Protein AF-A0A8K0XSY0-F1 (afdb_monomer_lite)

Sequence (180 aa):
MSSTQAPTDHERLSNGENTQAEARRGFFTYQSPLTRFPLLHSHSQRPFSGYAWQRSDTATTSDSTFGFYISNTFIDLRPLKVAATVKWFSDPSIRICQYEVPGGGECRDSNCSDLHLSQMSNTEPDDEETAQYLSSAVPQCAEMDAGKIRKALEETRQRRTANGNLEHRIAEALASLGVR

Secondary structure (DSSP, 8-state):
--------------------------------GGGG-HHHHHHH------S---------S----SEEEETTEEEE-HHHHHHHHHHHHH-TT--B-GGGTTS------TT--SB-GGGTTS-PPPHHHHHHHHHHH-GGGTTS-HHHHHHHHHHHHHHS-S-S-HHHHHHHHHHHTT--

Foldseek 3Di:
DDDDDDDDDDDDDDDDDDDDPDPCPDDDDDDDPCVVPVVVVVVVPPPPPPPPPPPPPPDDDPPPQCWDDFPNDIDHCVVVLVVQLVVQVVDPVAAAPPQCPPNPGDDPDPPDRHDYPVCSVVDDGQLLSVLVSCCVRPPVNVPPDSVLLSVLLVVLCVVDPPPDDPNVSSNRSCVVVVTD

Radius of gyration: 31.11 Å; chains: 1; bounding box: 111×50×64 Å

Organism: NCBI:txid1940300

Structure (mmCIF, N/CA/C/O backbone):
data_AF-A0A8K0XSY0-F1
#
_entry.id   AF-A0A8K0XSY0-F1
#
loop_
_atom_site.group_PDB
_atom_site.id
_atom_site.type_symbol
_atom_site.label_atom_id
_atom_site.label_alt_id
_atom_site.label_comp_id
_atom_site.label_asym_id
_atom_site.label_entity_id
_atom_site.label_seq_id
_atom_site.pdbx_PDB_ins_code
_atom_site.Cartn_x
_atom_site.Cartn_y
_atom_site.Cartn_z
_atom_site.occupancy
_atom_site.B_iso_or_equiv
_atom_site.auth_seq_id
_atom_site.auth_comp_id
_atom_site.auth_asym_id
_atom_site.auth_atom_id
_atom_site.pdbx_PDB_model_num
ATOM 1 N N . MET A 1 1 ? 90.729 10.964 -21.551 1.00 36.84 1 MET A N 1
ATOM 2 C CA . MET A 1 1 ? 90.905 11.694 -20.275 1.00 36.84 1 MET A CA 1
ATOM 3 C C . MET A 1 1 ? 89.837 12.774 -20.237 1.00 36.84 1 MET A C 1
ATOM 5 O O . MET A 1 1 ? 89.710 13.419 -21.265 1.00 36.84 1 MET A O 1
ATOM 9 N N . SER A 1 2 ? 89.122 12.931 -19.112 1.00 38.84 2 SER A N 1
ATOM 10 C CA . SER A 1 2 ? 88.120 13.991 -18.820 1.00 38.84 2 SER A CA 1
ATOM 11 C C . SER A 1 2 ? 86.884 14.019 -19.753 1.00 38.84 2 SER A C 1
ATOM 13 O O . SER A 1 2 ? 87.039 14.064 -20.964 1.00 38.84 2 SER A O 1
ATOM 15 N N . SER A 1 3 ? 85.619 13.886 -19.331 1.00 40.56 3 SER A N 1
ATOM 16 C CA . SER A 1 3 ? 84.868 14.345 -18.135 1.00 40.56 3 SER A CA 1
ATOM 17 C C . SER A 1 3 ? 84.638 15.858 -18.043 1.00 40.56 3 SER A C 1
ATOM 19 O O . SER A 1 3 ? 85.532 16.623 -18.393 1.00 40.56 3 SER A O 1
ATOM 21 N N . THR A 1 4 ? 83.487 16.221 -17.437 1.00 38.84 4 THR A N 1
ATOM 22 C CA . THR A 1 4 ? 83.069 17.570 -16.967 1.00 38.84 4 THR A CA 1
ATOM 23 C C . THR A 1 4 ? 82.511 18.493 -18.075 1.00 38.84 4 THR A C 1
ATOM 25 O O . THR A 1 4 ? 83.211 18.749 -19.044 1.00 38.84 4 THR A O 1
ATOM 28 N N . GLN A 1 5 ? 81.278 19.041 -18.019 1.00 37.19 5 GLN A N 1
ATOM 29 C CA . GLN A 1 5 ? 80.145 18.888 -17.071 1.00 37.19 5 GLN A CA 1
ATOM 30 C C . GLN A 1 5 ? 78.796 19.352 -17.700 1.00 37.19 5 GLN A C 1
ATOM 32 O O . GLN A 1 5 ? 78.801 20.040 -18.716 1.00 37.19 5 GLN A O 1
ATOM 37 N N . ALA A 1 6 ? 77.663 19.057 -17.043 1.00 42.03 6 ALA A N 1
ATOM 38 C CA . ALA A 1 6 ? 76.482 19.944 -16.967 1.00 42.03 6 ALA A CA 1
ATOM 39 C C . ALA A 1 6 ? 76.414 20.516 -15.531 1.00 42.03 6 ALA A C 1
ATOM 41 O O . ALA A 1 6 ? 77.000 19.890 -14.638 1.00 42.03 6 ALA A O 1
ATOM 42 N N . PRO A 1 7 ? 75.754 21.666 -15.276 1.00 49.00 7 PRO A N 1
ATOM 43 C CA . PRO A 1 7 ? 74.456 21.569 -14.586 1.00 49.00 7 PRO A CA 1
ATOM 44 C C . PRO A 1 7 ? 73.425 22.695 -14.882 1.00 49.00 7 PRO A C 1
ATOM 46 O O . PRO A 1 7 ? 73.628 23.566 -15.723 1.00 49.00 7 PRO 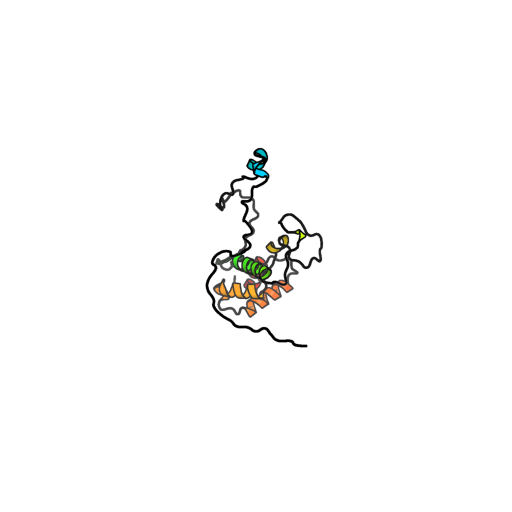A O 1
ATOM 49 N N . THR A 1 8 ? 72.311 22.564 -14.156 1.00 43.25 8 THR A N 1
ATOM 50 C CA . THR A 1 8 ? 71.100 23.377 -13.887 1.00 43.25 8 THR A CA 1
ATOM 51 C C . THR A 1 8 ? 71.321 24.900 -13.674 1.00 43.25 8 THR A C 1
ATOM 53 O O . THR A 1 8 ? 72.459 25.349 -13.617 1.00 43.25 8 THR A O 1
ATOM 56 N N . ASP A 1 9 ? 70.322 25.802 -13.665 1.00 39.28 9 ASP A N 1
ATOM 57 C CA . ASP A 1 9 ? 69.123 25.909 -12.794 1.00 39.28 9 ASP A CA 1
ATOM 58 C C . ASP A 1 9 ? 68.128 26.976 -13.350 1.00 39.28 9 ASP A C 1
ATOM 60 O O . ASP A 1 9 ? 68.562 27.989 -13.889 1.00 39.28 9 ASP A O 1
ATOM 64 N N . HIS A 1 10 ? 66.820 26.698 -13.491 1.00 35.16 10 HIS A N 1
ATOM 65 C CA . HIS A 1 10 ? 65.679 26.947 -12.569 1.00 35.16 10 HIS A CA 1
ATOM 66 C C . HIS A 1 10 ? 64.914 28.298 -12.727 1.00 35.16 10 HIS A C 1
ATOM 68 O O . HIS A 1 10 ? 65.491 29.374 -12.770 1.00 35.16 10 HIS A O 1
ATOM 74 N N . GLU A 1 11 ? 63.573 28.184 -12.754 1.00 36.94 11 GLU A N 1
ATOM 75 C CA . GLU A 1 11 ? 62.511 29.199 -12.532 1.00 36.94 11 GLU A CA 1
ATOM 76 C C . GLU A 1 11 ? 62.393 30.482 -13.400 1.00 36.94 11 GLU A C 1
ATOM 78 O O . GLU A 1 11 ? 63.076 31.476 -13.176 1.00 36.94 11 GLU A O 1
ATOM 83 N N . ARG A 1 12 ? 61.293 30.592 -14.174 1.00 37.34 12 ARG A N 1
ATOM 84 C CA . ARG A 1 12 ? 60.064 31.267 -13.676 1.00 37.34 12 ARG A CA 1
ATOM 85 C C . ARG A 1 12 ? 58.824 31.073 -14.564 1.00 37.34 12 ARG A C 1
ATOM 87 O O . ARG A 1 12 ? 58.904 30.992 -15.784 1.00 37.34 12 ARG A O 1
ATOM 94 N N . LEU A 1 13 ? 57.664 31.041 -13.909 1.00 38.84 13 LEU A N 1
ATOM 95 C CA . LEU A 1 13 ? 56.323 30.923 -14.493 1.00 38.84 13 LEU A CA 1
ATOM 96 C C . LEU A 1 13 ? 55.818 32.256 -15.079 1.00 38.84 13 LEU A C 1
ATOM 98 O O . LEU A 1 13 ? 55.910 33.279 -14.398 1.00 38.84 13 LEU A O 1
ATOM 102 N N . SER A 1 14 ? 55.134 32.221 -16.230 1.00 38.16 14 SER A N 1
ATOM 103 C CA . SER A 1 14 ? 53.720 32.658 -16.314 1.00 38.16 14 SER A CA 1
ATOM 104 C C . SER A 1 14 ? 53.074 32.456 -17.691 1.00 38.16 14 SER A C 1
ATOM 106 O O . SER A 1 14 ? 53.516 33.008 -18.691 1.00 38.16 14 SER A O 1
ATOM 108 N N . ASN A 1 15 ? 51.939 31.755 -17.661 1.00 37.97 15 ASN A N 1
ATOM 109 C CA . ASN A 1 15 ? 50.716 32.028 -18.423 1.00 37.97 15 ASN A CA 1
ATOM 110 C C . ASN A 1 15 ? 50.799 32.053 -19.959 1.00 37.97 15 ASN A C 1
ATOM 112 O O . ASN A 1 15 ? 50.551 33.070 -20.601 1.00 37.97 15 ASN A O 1
ATOM 116 N N . GLY A 1 16 ? 50.983 30.866 -20.542 1.00 40.16 16 GLY A N 1
ATOM 117 C CA . GLY A 1 16 ? 50.354 30.553 -21.825 1.00 40.16 16 GLY A CA 1
ATOM 118 C C . GLY A 1 16 ? 48.871 30.233 -21.617 1.00 40.16 16 GLY A C 1
ATOM 119 O O . GLY A 1 16 ? 48.528 29.112 -21.247 1.00 40.16 16 GLY A O 1
ATOM 120 N N . GLU A 1 17 ? 47.996 31.215 -21.830 1.00 47.91 17 GLU A N 1
ATOM 121 C CA . GLU A 1 17 ? 46.558 30.972 -22.003 1.00 47.91 17 GLU A CA 1
ATOM 122 C C . GLU A 1 17 ? 46.293 30.228 -23.327 1.00 47.91 17 GLU A C 1
ATOM 124 O O . GLU A 1 17 ? 47.069 30.346 -24.272 1.00 47.91 17 GLU A O 1
ATOM 129 N N . ASN A 1 18 ? 45.169 29.505 -23.412 1.00 47.03 18 ASN A N 1
ATOM 130 C CA . ASN A 1 18 ? 44.763 28.653 -24.543 1.00 47.03 18 ASN A CA 1
ATOM 131 C C . ASN A 1 18 ? 45.763 27.521 -24.890 1.00 47.03 18 ASN A C 1
ATOM 133 O O . ASN A 1 18 ? 46.738 27.689 -25.608 1.00 47.03 18 ASN A O 1
ATOM 137 N N . THR A 1 19 ? 45.479 26.267 -24.555 1.00 43.59 19 THR A N 1
ATOM 138 C CA . THR A 1 19 ? 44.243 25.607 -24.992 1.00 43.59 19 THR A CA 1
ATOM 139 C C . THR A 1 19 ? 43.833 24.530 -23.998 1.00 43.59 19 THR A C 1
ATOM 141 O O . THR A 1 19 ? 44.469 23.486 -23.873 1.00 43.59 19 THR A O 1
ATOM 144 N N . GLN A 1 20 ? 42.717 24.775 -23.315 1.00 45.59 20 GLN A N 1
ATOM 145 C CA . GLN A 1 20 ? 42.036 23.772 -22.512 1.00 45.59 20 GLN A CA 1
ATOM 146 C C . GLN A 1 20 ? 41.529 22.689 -23.479 1.00 45.59 20 GLN A C 1
ATOM 148 O O . GLN A 1 20 ? 40.531 22.882 -24.174 1.00 45.59 20 GLN A O 1
ATOM 153 N N . ALA A 1 21 ? 42.245 21.562 -23.563 1.00 45.59 21 ALA A N 1
ATOM 154 C CA . ALA A 1 21 ? 41.867 20.376 -24.340 1.00 45.59 21 ALA A CA 1
ATOM 155 C C . ALA A 1 21 ? 40.702 19.628 -23.662 1.00 45.59 21 ALA A C 1
ATOM 157 O O . ALA A 1 21 ? 40.740 18.425 -23.410 1.00 45.59 21 ALA A O 1
ATOM 158 N N . GLU A 1 22 ? 39.669 20.385 -23.304 1.00 49.91 22 GLU A N 1
ATOM 159 C CA . GLU A 1 22 ? 38.493 19.912 -22.611 1.00 49.91 22 GLU A CA 1
ATOM 160 C C . GLU A 1 22 ? 37.606 19.186 -23.611 1.00 49.91 22 GLU A C 1
ATOM 162 O O . GLU A 1 22 ? 37.219 19.734 -24.648 1.00 49.91 22 GLU A O 1
ATOM 167 N N . ALA A 1 23 ? 37.312 17.925 -23.307 1.00 53.44 23 ALA A N 1
ATOM 168 C CA . ALA A 1 23 ? 36.542 17.040 -24.161 1.00 53.44 23 ALA A CA 1
ATOM 169 C C . ALA A 1 23 ? 35.081 17.509 -24.270 1.00 53.44 23 ALA A C 1
ATOM 171 O O . ALA A 1 23 ? 34.177 16.935 -23.658 1.00 53.44 23 ALA A O 1
ATOM 172 N N . ARG A 1 24 ? 34.840 18.525 -25.108 1.00 54.50 24 ARG A N 1
ATOM 173 C CA . ARG A 1 24 ? 33.520 18.914 -25.605 1.00 54.50 24 ARG A CA 1
ATOM 174 C C . ARG A 1 24 ? 32.952 17.767 -26.437 1.00 54.50 24 ARG A C 1
ATOM 176 O O . ARG A 1 24 ? 32.987 17.786 -27.666 1.00 54.50 24 ARG A O 1
ATOM 183 N N . ARG A 1 25 ? 32.397 16.765 -25.748 1.00 60.00 25 ARG A N 1
ATOM 184 C CA . ARG A 1 25 ? 31.432 15.822 -26.315 1.00 60.00 25 ARG A CA 1
ATOM 185 C C . ARG A 1 25 ? 30.263 16.663 -26.814 1.00 60.00 25 ARG A C 1
ATOM 187 O O . ARG A 1 25 ? 29.432 17.100 -26.025 1.00 60.00 25 ARG A O 1
ATOM 194 N N . GLY A 1 26 ? 30.276 16.977 -28.107 1.00 67.31 26 GLY A N 1
ATOM 195 C CA . GLY A 1 26 ? 29.272 17.836 -28.717 1.00 67.31 26 GLY A CA 1
ATOM 196 C C . GLY A 1 26 ? 27.887 17.233 -28.524 1.00 67.31 26 GLY A C 1
ATOM 197 O O . GLY A 1 26 ? 27.634 16.108 -28.952 1.00 67.31 26 GLY A O 1
ATOM 198 N N . PHE A 1 27 ? 26.991 17.981 -27.885 1.00 66.81 27 PHE A N 1
ATOM 199 C CA . PHE A 1 27 ? 25.577 17.639 -27.874 1.00 66.81 27 PHE A CA 1
ATOM 200 C C . PHE A 1 27 ? 25.026 17.896 -29.276 1.00 66.81 27 PHE A C 1
ATOM 202 O O . PHE A 1 27 ? 24.841 19.041 -29.684 1.00 66.81 27 PHE A O 1
ATOM 209 N N . PHE A 1 28 ? 24.797 16.825 -30.030 1.00 80.19 28 PHE A N 1
ATOM 210 C CA . PHE A 1 28 ? 24.093 16.904 -31.303 1.00 80.19 28 PHE A CA 1
ATOM 211 C C . PHE A 1 28 ? 22.590 16.989 -31.043 1.00 80.19 28 PHE A C 1
ATOM 213 O O . PHE A 1 28 ? 22.041 16.193 -30.280 1.00 80.19 28 PHE A O 1
ATOM 220 N N . THR A 1 29 ? 21.910 17.925 -31.704 1.00 82.06 29 THR A N 1
ATOM 221 C CA . THR A 1 29 ? 20.447 17.994 -31.682 1.00 82.06 29 THR A CA 1
ATOM 222 C C . THR A 1 29 ? 19.876 16.707 -32.272 1.00 82.06 29 THR A C 1
ATOM 224 O O . THR A 1 29 ? 20.108 16.404 -33.443 1.00 82.06 29 THR A O 1
ATOM 227 N N . TYR A 1 30 ? 19.130 15.943 -31.472 1.00 80.00 30 TYR A N 1
ATOM 228 C CA . TYR A 1 30 ? 18.522 14.692 -31.918 1.00 80.00 30 TYR A CA 1
ATOM 229 C C . TYR A 1 30 ? 17.521 14.949 -33.055 1.00 80.00 30 TYR A C 1
ATOM 231 O O . TYR A 1 30 ? 16.457 15.534 -32.845 1.00 80.00 30 TYR A O 1
ATOM 239 N N . GLN A 1 31 ? 17.844 14.486 -34.264 1.00 82.12 31 GLN A N 1
ATOM 240 C CA . GLN A 1 31 ? 16.882 14.415 -35.361 1.00 82.12 31 GLN A CA 1
ATOM 241 C C . GLN A 1 31 ? 16.118 13.095 -35.272 1.00 82.12 31 GLN A C 1
ATOM 243 O O . GLN A 1 31 ? 16.674 12.025 -35.515 1.00 82.12 31 GLN A O 1
ATOM 248 N N . SER A 1 32 ? 14.825 13.172 -34.951 1.00 79.81 32 SER A N 1
ATOM 249 C CA . SER A 1 32 ? 13.953 11.996 -34.958 1.00 79.81 32 SER A CA 1
ATOM 250 C C . SER A 1 32 ? 13.860 11.401 -36.371 1.00 79.81 32 SER A C 1
ATOM 252 O O . SER A 1 32 ? 13.538 12.142 -37.306 1.00 79.81 32 SER A O 1
ATOM 254 N N . PRO A 1 33 ? 14.041 10.078 -36.558 1.00 78.69 33 PRO A N 1
ATOM 255 C CA . PRO A 1 33 ? 13.822 9.416 -37.847 1.00 78.69 33 PRO A CA 1
ATOM 256 C C . PRO A 1 33 ? 12.422 9.665 -38.428 1.00 78.69 33 PRO A C 1
ATOM 258 O O . PRO A 1 33 ? 12.256 9.694 -39.646 1.00 78.69 33 PRO A O 1
ATOM 261 N N . LEU A 1 34 ? 11.428 9.921 -37.567 1.00 75.06 34 LEU A N 1
ATOM 262 C CA . LEU A 1 34 ? 10.044 10.219 -37.949 1.00 75.06 34 LEU A CA 1
ATOM 263 C C . LEU A 1 34 ? 9.901 11.524 -38.752 1.00 75.06 34 LEU A C 1
ATOM 265 O O . LEU A 1 34 ? 8.930 11.671 -39.488 1.00 75.06 34 LEU A O 1
ATOM 269 N N . THR A 1 35 ? 10.884 12.433 -38.690 1.00 75.56 35 THR A N 1
ATOM 270 C CA . THR A 1 35 ? 10.915 13.657 -39.519 1.00 75.56 35 THR A CA 1
ATOM 271 C C . THR A 1 35 ? 10.909 13.369 -41.023 1.00 75.56 35 THR A C 1
ATOM 273 O O . THR A 1 35 ? 10.439 14.197 -41.799 1.00 75.56 35 THR A O 1
ATOM 276 N N . ARG A 1 36 ? 11.383 12.189 -41.450 1.00 80.00 36 ARG A N 1
ATOM 277 C CA . ARG A 1 36 ? 11.382 11.756 -42.860 1.00 80.00 36 ARG A CA 1
ATOM 278 C C . ARG A 1 36 ? 10.096 11.040 -43.285 1.00 80.00 36 ARG A C 1
ATOM 280 O O . ARG A 1 36 ? 9.941 10.732 -44.463 1.00 80.00 36 ARG A O 1
ATOM 287 N N . PHE A 1 37 ? 9.174 10.784 -42.356 1.00 81.06 37 PHE A N 1
ATOM 288 C CA . PHE A 1 37 ? 7.963 9.998 -42.589 1.00 81.06 37 PHE A CA 1
ATOM 289 C C . PHE A 1 37 ? 6.719 10.771 -42.121 1.00 81.06 37 PHE A C 1
ATOM 291 O O . PHE A 1 37 ? 6.147 10.440 -41.080 1.00 81.06 37 PHE A O 1
ATOM 298 N N . PRO A 1 38 ? 6.254 11.790 -42.873 1.00 68.44 38 PRO A N 1
ATOM 299 C CA . PRO A 1 38 ? 5.159 12.667 -42.441 1.00 68.44 38 PRO A CA 1
ATOM 300 C C . PRO A 1 38 ? 3.855 11.915 -42.113 1.00 68.44 38 PRO A C 1
ATOM 302 O O . PRO A 1 38 ? 3.136 12.313 -41.200 1.00 68.44 38 PRO A O 1
ATOM 305 N N . LEU A 1 39 ? 3.592 10.785 -42.783 1.00 70.94 39 LEU A N 1
ATOM 306 C CA . LEU A 1 39 ? 2.435 9.914 -42.521 1.00 70.94 39 LEU A CA 1
ATOM 307 C C . LEU A 1 39 ? 2.525 9.123 -41.202 1.00 70.94 39 LEU A C 1
ATOM 309 O O . LEU A 1 39 ? 1.499 8.790 -40.623 1.00 70.94 39 LEU A O 1
ATOM 313 N N . LEU A 1 40 ? 3.735 8.830 -40.714 1.00 63.97 40 LEU A N 1
ATOM 314 C CA . LEU A 1 40 ? 3.948 8.273 -39.371 1.00 63.97 40 LEU A CA 1
ATOM 315 C C . LEU A 1 40 ? 4.017 9.385 -38.320 1.00 63.97 40 LEU A C 1
ATOM 317 O O . LEU A 1 40 ? 3.661 9.177 -37.159 1.00 63.97 40 LEU A O 1
ATOM 321 N N . HIS A 1 41 ? 4.446 10.582 -38.726 1.00 59.62 41 HIS A N 1
ATOM 322 C CA . HIS A 1 41 ? 4.588 11.707 -37.819 1.00 59.62 41 HIS A CA 1
ATOM 323 C C . HIS A 1 41 ? 3.241 12.139 -37.227 1.00 59.62 41 HIS A C 1
ATOM 325 O O . HIS A 1 41 ? 3.182 12.370 -36.023 1.00 59.62 41 HIS A O 1
ATOM 331 N N . SER A 1 42 ? 2.157 12.131 -38.010 1.00 61.25 42 SER A N 1
ATOM 332 C CA . SER A 1 42 ? 0.787 12.401 -37.533 1.00 61.25 42 SER A CA 1
ATOM 333 C C . SER A 1 42 ? 0.285 11.403 -36.479 1.00 61.25 42 SER A C 1
ATOM 335 O O . SER A 1 42 ? -0.450 11.792 -35.577 1.00 61.25 42 SER A O 1
ATOM 337 N N . HIS A 1 43 ? 0.711 10.137 -36.534 1.00 60.72 43 HIS A N 1
ATOM 338 C CA . HIS A 1 43 ? 0.399 9.146 -35.497 1.00 60.72 43 HIS A CA 1
ATOM 339 C C . HIS A 1 43 ? 1.248 9.329 -34.230 1.00 60.72 43 HIS A C 1
ATOM 341 O O . HIS A 1 43 ? 0.746 9.105 -33.130 1.00 60.72 43 HIS A O 1
ATOM 347 N N . SER A 1 44 ? 2.509 9.764 -34.369 1.00 61.88 44 SER A N 1
ATOM 348 C CA . SER A 1 44 ? 3.375 10.102 -33.225 1.00 61.88 44 SER A CA 1
ATOM 349 C C . SER A 1 44 ? 2.985 11.421 -32.551 1.00 61.88 44 SER A C 1
ATOM 351 O O . SER A 1 44 ? 3.043 11.531 -31.331 1.00 61.88 44 SER A O 1
ATOM 353 N N . GLN A 1 45 ? 2.522 12.400 -33.334 1.00 55.06 45 GLN A N 1
ATOM 354 C CA . GLN A 1 45 ? 1.957 13.661 -32.867 1.00 55.06 45 GLN A CA 1
ATOM 355 C C . GLN A 1 45 ? 0.461 13.508 -32.565 1.00 55.06 45 GLN A C 1
ATOM 357 O O . GLN A 1 45 ? -0.365 14.328 -32.969 1.00 55.06 45 GLN A O 1
ATOM 362 N N . ARG A 1 46 ? 0.104 12.505 -31.755 1.00 54.97 46 ARG A N 1
ATOM 363 C CA . ARG A 1 46 ? -1.002 12.759 -30.829 1.00 54.97 46 ARG A CA 1
ATOM 364 C C . ARG A 1 46 ? -0.511 13.883 -29.920 1.00 54.97 46 ARG A C 1
ATOM 366 O O . ARG A 1 46 ? 0.565 13.723 -29.340 1.00 54.97 46 ARG A O 1
ATOM 373 N N . PRO A 1 47 ? -1.216 15.023 -29.822 1.00 44.38 47 PRO A N 1
ATOM 374 C CA . PRO A 1 47 ? -0.785 16.073 -28.922 1.00 44.38 47 PRO A CA 1
ATOM 375 C C . PRO A 1 47 ? -0.691 15.465 -27.528 1.00 44.38 47 PRO A C 1
ATOM 377 O O . PRO A 1 47 ? -1.654 14.866 -27.041 1.00 44.38 47 PRO A O 1
ATOM 380 N N . PHE A 1 48 ? 0.468 15.623 -26.893 1.00 50.97 48 PHE A N 1
ATOM 381 C CA . PHE A 1 48 ? 0.583 15.425 -25.459 1.00 50.97 48 PHE A CA 1
ATOM 382 C C . PHE A 1 48 ? -0.197 16.577 -24.820 1.00 50.97 48 PHE A C 1
ATOM 384 O O . PHE A 1 48 ? 0.354 17.630 -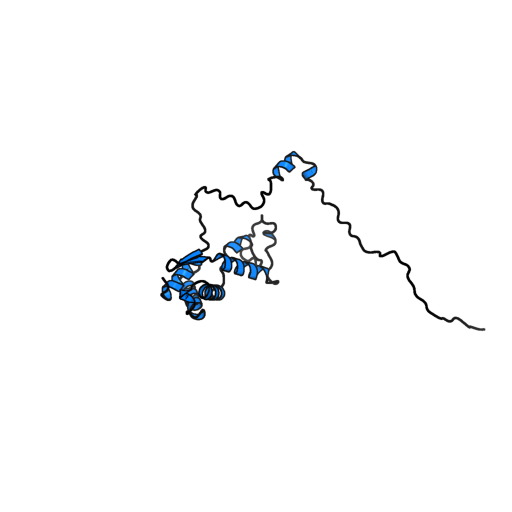24.504 1.00 50.97 48 PHE A O 1
ATOM 391 N N . SER A 1 49 ? -1.523 16.411 -24.764 1.00 41.84 49 SER A N 1
ATOM 392 C CA . SER A 1 49 ? -2.436 17.323 -24.090 1.00 41.84 49 SER A CA 1
ATOM 393 C C . SER A 1 49 ? -1.954 17.399 -22.653 1.00 41.84 49 SER A C 1
ATOM 395 O O . SER A 1 49 ? -1.998 16.402 -21.933 1.00 41.84 49 SER A O 1
ATOM 397 N N . GLY A 1 50 ? -1.372 18.540 -22.287 1.00 40.62 50 GLY A N 1
ATOM 398 C CA . GLY A 1 50 ? -0.630 18.693 -21.044 1.00 40.62 50 GLY A CA 1
ATOM 399 C C . GLY A 1 50 ? -1.552 18.574 -19.842 1.00 40.62 50 GLY A C 1
ATOM 400 O O . GLY A 1 50 ? -2.097 19.576 -19.399 1.00 40.62 50 GLY A O 1
ATOM 401 N N . TYR A 1 51 ? -1.715 17.351 -19.336 1.00 45.69 51 TYR A N 1
ATOM 402 C CA . TYR A 1 51 ? -2.269 16.985 -18.027 1.00 45.69 51 TYR A CA 1
ATOM 403 C C . TYR A 1 51 ? -3.595 17.655 -17.633 1.00 45.69 51 TYR A C 1
ATOM 405 O O . TYR A 1 51 ? -3.955 17.683 -16.456 1.00 45.69 51 TYR A O 1
ATOM 413 N N . ALA A 1 52 ? -4.378 18.109 -18.613 1.00 37.06 52 ALA A N 1
ATOM 414 C CA . ALA A 1 52 ? -5.810 18.255 -18.451 1.00 37.06 52 ALA A CA 1
ATOM 415 C C . ALA A 1 52 ? -6.394 16.839 -18.406 1.00 37.06 52 ALA A C 1
ATOM 417 O O . ALA A 1 52 ? -6.759 16.268 -19.434 1.00 37.06 52 ALA A O 1
ATOM 418 N N . TRP A 1 53 ? -6.450 16.266 -17.202 1.00 39.09 53 TRP A N 1
ATOM 419 C CA . TRP A 1 53 ? -7.239 15.074 -16.912 1.00 39.09 53 TRP A CA 1
ATOM 420 C C . TRP A 1 53 ? -8.718 15.416 -17.117 1.00 39.09 53 TRP A C 1
ATOM 422 O O . TRP A 1 53 ? -9.452 15.700 -16.170 1.00 39.09 53 TRP A O 1
ATOM 432 N N . GLN A 1 54 ? -9.160 15.422 -18.376 1.00 37.00 54 GLN A N 1
ATOM 433 C CA . GLN A 1 54 ? -10.575 15.416 -18.697 1.00 37.00 54 GLN A CA 1
ATOM 434 C C . GLN A 1 54 ? -11.152 14.117 -18.150 1.00 37.00 54 GLN A C 1
ATOM 436 O O . GLN A 1 54 ? -11.014 13.053 -18.757 1.00 37.00 54 GLN A O 1
ATOM 441 N N . ARG A 1 55 ? -11.835 14.242 -17.006 1.00 43.19 55 ARG A N 1
ATOM 442 C CA . ARG A 1 55 ? -12.930 13.352 -16.633 1.00 43.19 55 ARG A CA 1
ATOM 443 C C . ARG A 1 55 ? -13.778 13.115 -17.874 1.00 43.19 55 ARG A C 1
ATOM 445 O O . ARG A 1 55 ? -14.524 13.991 -18.306 1.00 43.19 55 ARG A O 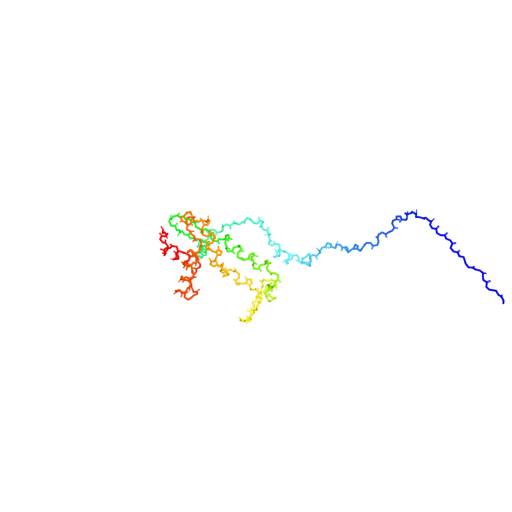1
ATOM 452 N N . SER A 1 56 ? -13.648 11.926 -18.440 1.00 38.06 56 SER A N 1
ATOM 453 C CA . SER A 1 56 ? -14.732 11.352 -19.211 1.00 38.06 56 SER A CA 1
ATOM 454 C C . SER A 1 56 ? -15.625 10.678 -18.187 1.00 38.06 56 SER A C 1
ATOM 456 O O . SER A 1 56 ? -15.364 9.546 -17.789 1.00 38.06 56 SER A O 1
ATOM 458 N N . ASP A 1 57 ? -16.648 11.402 -17.730 1.00 45.03 57 ASP A N 1
ATOM 459 C CA . ASP A 1 57 ? -17.752 10.840 -16.950 1.00 45.03 57 ASP A CA 1
ATOM 460 C C . ASP A 1 57 ? -18.610 9.941 -17.868 1.00 45.03 57 ASP A C 1
ATOM 462 O O . ASP A 1 57 ? -19.778 10.200 -18.145 1.00 45.03 57 ASP A O 1
ATOM 466 N N . THR A 1 58 ? -18.008 8.865 -18.379 1.00 41.94 58 THR A N 1
ATOM 467 C CA . THR A 1 58 ? -18.711 7.714 -18.943 1.00 41.94 58 THR A CA 1
ATOM 468 C C . THR A 1 58 ? -18.754 6.654 -17.860 1.00 41.94 58 THR A C 1
ATOM 470 O O . THR A 1 58 ? -17.822 5.865 -17.707 1.00 41.94 58 THR A O 1
ATOM 473 N N . ALA A 1 59 ? -19.831 6.679 -17.076 1.00 47.59 59 ALA A N 1
ATOM 474 C CA . ALA A 1 59 ? -20.066 5.731 -16.001 1.00 47.59 59 ALA A CA 1
ATOM 475 C C . ALA A 1 59 ? -20.020 4.288 -16.531 1.00 47.59 59 ALA A C 1
ATOM 477 O O . ALA A 1 59 ? -20.938 3.806 -17.192 1.00 47.59 59 ALA A O 1
ATOM 478 N N . THR A 1 60 ? -18.938 3.581 -16.227 1.00 38.88 60 THR A N 1
ATOM 479 C CA . THR A 1 60 ? -18.862 2.122 -16.278 1.00 38.88 60 THR A CA 1
ATOM 480 C C . THR A 1 60 ? -18.075 1.703 -15.050 1.00 38.88 60 THR A C 1
ATOM 482 O O . THR A 1 60 ? -16.891 1.991 -14.910 1.00 38.88 60 THR A O 1
ATOM 485 N N . THR A 1 61 ? -18.801 1.128 -14.099 1.00 46.12 61 THR A N 1
ATOM 486 C CA . THR A 1 61 ? -18.379 0.877 -12.721 1.00 46.12 61 THR A CA 1
ATOM 487 C C . THR A 1 61 ? -17.146 -0.020 -12.636 1.00 46.12 61 THR A C 1
ATOM 489 O O . THR A 1 61 ? -17.231 -1.230 -12.831 1.00 46.12 61 THR A O 1
ATOM 492 N N . SER A 1 62 ? -16.007 0.575 -12.294 1.00 47.97 62 SER A N 1
ATOM 493 C CA . SER A 1 62 ? -14.795 -0.086 -11.786 1.00 47.97 62 SER A CA 1
ATOM 494 C C . SER A 1 62 ? -14.017 0.932 -10.948 1.00 47.97 62 SER A C 1
ATOM 496 O O . SER A 1 62 ? -12.857 1.240 -11.208 1.00 47.97 62 SER A O 1
ATOM 498 N N . ASP A 1 63 ? -14.722 1.540 -9.993 1.00 42.66 63 ASP A N 1
ATOM 499 C CA . ASP A 1 63 ? -14.188 2.589 -9.132 1.00 42.66 63 ASP A CA 1
ATOM 500 C C . ASP A 1 63 ? -13.322 1.940 -8.044 1.00 42.66 63 ASP A C 1
ATOM 502 O O . ASP A 1 63 ? -13.827 1.493 -7.013 1.00 42.66 63 ASP A O 1
ATOM 506 N N . SER A 1 64 ? -12.016 1.818 -8.302 1.00 51.50 64 SER A N 1
ATOM 507 C CA . SER A 1 64 ? -11.035 1.397 -7.296 1.00 51.50 64 SER A CA 1
ATOM 508 C C . SER A 1 64 ? -10.924 2.483 -6.231 1.00 51.50 64 SER A C 1
ATOM 510 O O . SER A 1 64 ? -10.055 3.353 -6.292 1.00 51.50 64 SER A O 1
ATOM 512 N N . THR A 1 65 ? -11.829 2.452 -5.256 1.00 61.31 65 THR A N 1
ATOM 513 C CA . THR A 1 65 ? -11.852 3.399 -4.145 1.00 61.31 65 THR A CA 1
ATOM 514 C C . THR A 1 65 ? -10.605 3.173 -3.284 1.00 61.31 65 THR A C 1
ATOM 516 O O . THR A 1 65 ? -10.560 2.265 -2.462 1.00 61.31 65 THR A O 1
ATOM 519 N N . PHE A 1 66 ? -9.566 3.995 -3.475 1.00 68.62 66 PHE A N 1
ATOM 520 C CA . PHE A 1 66 ? -8.296 3.952 -2.721 1.00 68.62 66 PHE A CA 1
ATOM 521 C C . PHE A 1 66 ? -8.433 4.437 -1.261 1.00 68.62 66 PHE A C 1
ATOM 523 O O . PHE A 1 66 ? -7.510 5.008 -0.683 1.00 68.62 66 PHE A O 1
ATOM 530 N N . GLY A 1 67 ? -9.614 4.286 -0.681 1.00 72.00 67 GLY A N 1
ATOM 531 C CA . GLY A 1 67 ? -10.011 4.858 0.588 1.00 72.00 67 GLY A CA 1
ATOM 532 C C . GLY A 1 67 ? -11.413 4.396 0.950 1.00 72.00 67 GLY A C 1
ATOM 533 O O . GLY A 1 67 ? -12.148 3.869 0.116 1.00 72.00 67 GLY A O 1
ATOM 534 N N . PHE A 1 68 ? -11.777 4.565 2.210 1.00 79.19 68 PHE A N 1
ATOM 535 C CA . PHE A 1 68 ? -13.004 4.010 2.768 1.00 79.19 68 PHE A CA 1
ATOM 536 C C . PHE A 1 68 ? -13.518 4.896 3.903 1.00 79.19 68 PHE A C 1
ATOM 538 O O . PHE A 1 68 ? -12.812 5.782 4.389 1.00 79.19 68 PHE A O 1
ATOM 545 N N . TYR A 1 69 ? -14.770 4.680 4.298 1.00 80.31 69 TYR A N 1
ATOM 546 C CA . TYR A 1 69 ? -15.406 5.437 5.370 1.00 80.31 69 TYR A CA 1
ATOM 547 C C . TYR A 1 69 ? -15.393 4.650 6.684 1.00 80.31 69 TYR A C 1
ATOM 549 O O . TYR A 1 69 ? -15.742 3.470 6.700 1.00 80.31 69 TYR A O 1
ATOM 557 N N . ILE A 1 70 ? -15.059 5.329 7.782 1.00 78.25 70 ILE A N 1
ATOM 558 C CA . ILE A 1 70 ? -15.254 4.868 9.167 1.00 78.25 70 ILE A CA 1
ATOM 559 C C . ILE A 1 70 ? -15.930 6.002 9.928 1.00 78.25 70 ILE A C 1
ATOM 561 O O . ILE A 1 70 ? -15.457 7.136 9.844 1.00 78.25 70 ILE A O 1
ATOM 565 N N . SER A 1 71 ? -17.010 5.752 10.667 1.00 69.31 71 SER A N 1
ATOM 566 C CA . SER A 1 71 ? -17.662 6.773 11.501 1.00 69.31 71 SER A CA 1
ATOM 567 C C . SER A 1 71 ? -18.017 8.082 10.756 1.00 69.31 71 SER A C 1
ATOM 569 O O . SER A 1 71 ? -17.849 9.172 11.303 1.00 69.31 71 SER A O 1
ATOM 571 N N . ASN A 1 72 ? -18.431 8.012 9.481 1.00 72.56 72 ASN A N 1
ATOM 572 C CA . ASN A 1 72 ? -18.573 9.149 8.539 1.00 72.56 72 ASN A CA 1
ATOM 573 C C . ASN A 1 72 ? -17.286 9.932 8.179 1.00 72.56 72 ASN A C 1
ATOM 575 O O . ASN A 1 72 ? -17.355 10.884 7.400 1.00 72.56 72 ASN A O 1
ATOM 579 N N . THR A 1 73 ? -16.109 9.539 8.662 1.00 78.06 73 THR A N 1
ATOM 580 C CA . THR A 1 73 ? -14.813 10.078 8.214 1.00 78.06 73 THR A CA 1
ATOM 581 C C . THR A 1 73 ? -14.299 9.300 7.002 1.00 78.06 73 THR A C 1
ATOM 583 O O . THR A 1 73 ? -14.341 8.072 6.995 1.00 78.06 73 THR A O 1
ATOM 586 N N . PHE A 1 74 ? -13.842 10.002 5.960 1.00 83.88 74 PHE A N 1
ATOM 587 C CA . PHE A 1 74 ? -13.194 9.385 4.798 1.00 83.88 74 PHE A CA 1
ATOM 588 C C . PHE A 1 74 ? -11.688 9.278 5.036 1.00 83.88 74 PHE A C 1
ATOM 590 O O . PHE A 1 74 ? -11.038 10.288 5.310 1.00 83.88 74 PHE A O 1
ATOM 597 N N . ILE A 1 75 ? -11.138 8.075 4.891 1.00 85.38 75 ILE A N 1
ATOM 598 C CA . ILE A 1 75 ? -9.707 7.797 5.026 1.00 85.38 75 ILE A CA 1
ATOM 599 C C . ILE A 1 75 ? -9.146 7.499 3.640 1.00 85.38 75 ILE A C 1
ATOM 601 O O . ILE A 1 75 ? -9.563 6.546 2.983 1.00 85.38 75 ILE A O 1
ATOM 605 N N . ASP A 1 76 ? -8.183 8.309 3.211 1.00 88.12 76 ASP A N 1
ATOM 606 C CA . ASP A 1 76 ? -7.493 8.177 1.931 1.00 88.12 76 ASP A CA 1
ATOM 607 C C . ASP A 1 76 ? -6.213 7.348 2.101 1.00 88.12 76 ASP A C 1
ATOM 609 O O . ASP A 1 76 ? -5.256 7.814 2.709 1.00 88.12 76 ASP A O 1
ATOM 613 N N . LEU A 1 77 ? -6.157 6.132 1.553 1.00 87.69 77 LEU A N 1
ATOM 614 C CA . LEU A 1 77 ? -4.966 5.277 1.632 1.00 87.69 77 LEU A CA 1
ATOM 615 C C . LEU A 1 77 ? -3.951 5.549 0.510 1.00 87.69 77 LEU A C 1
ATOM 617 O O . LEU A 1 77 ? -2.890 4.920 0.490 1.00 87.69 77 LEU A O 1
ATOM 621 N N . ARG A 1 78 ? -4.214 6.488 -0.414 1.00 87.19 78 ARG A N 1
ATOM 622 C CA . ARG A 1 78 ? -3.253 6.848 -1.475 1.00 87.19 78 ARG A CA 1
ATOM 623 C C . ARG A 1 78 ? -1.892 7.298 -0.930 1.00 87.19 78 ARG A C 1
ATOM 625 O O . ARG A 1 78 ? -0.899 6.808 -1.463 1.00 87.19 78 ARG A O 1
ATOM 632 N N . PRO A 1 79 ? -1.778 8.151 0.113 1.00 87.38 79 PRO A N 1
ATOM 633 C CA . PRO A 1 79 ? -0.477 8.554 0.649 1.00 87.38 79 PRO A CA 1
ATOM 634 C C . PRO A 1 79 ? 0.324 7.362 1.183 1.00 87.38 79 PRO A C 1
ATOM 636 O O . PRO A 1 79 ? 1.525 7.283 0.941 1.00 87.38 79 PRO A O 1
ATOM 639 N N . LEU A 1 80 ? -0.348 6.410 1.838 1.00 87.81 80 LEU A N 1
ATOM 640 C CA . LEU A 1 80 ? 0.259 5.191 2.371 1.00 87.81 80 LEU A CA 1
ATOM 641 C C . LEU A 1 80 ? 0.731 4.254 1.244 1.00 87.81 80 LEU A C 1
ATOM 643 O O . LEU A 1 80 ? 1.880 3.818 1.252 1.00 87.81 80 LEU A O 1
ATOM 647 N N . LYS A 1 81 ? -0.113 4.007 0.231 1.00 86.69 81 LYS A N 1
ATOM 648 C CA . LYS A 1 81 ? 0.245 3.202 -0.953 1.00 86.69 81 LYS A CA 1
ATOM 649 C C . LYS A 1 81 ? 1.404 3.833 -1.745 1.00 86.69 81 LYS A C 1
ATOM 651 O O . LYS A 1 81 ? 2.328 3.128 -2.143 1.00 86.69 81 LYS A O 1
ATOM 656 N N . VAL A 1 82 ? 1.420 5.160 -1.908 1.00 86.38 82 VAL A N 1
ATOM 657 C CA . VAL A 1 82 ? 2.540 5.882 -2.543 1.00 86.38 82 VAL A CA 1
ATOM 658 C C . VAL A 1 82 ? 3.817 5.771 -1.705 1.00 86.38 82 VAL A C 1
ATOM 660 O O . VAL A 1 82 ? 4.855 5.401 -2.251 1.00 86.38 82 VAL A O 1
ATOM 663 N N . ALA A 1 83 ? 3.757 6.021 -0.392 1.00 86.81 83 ALA A N 1
ATOM 664 C CA . ALA A 1 83 ? 4.911 5.899 0.501 1.00 86.81 83 ALA A CA 1
ATOM 665 C C . ALA A 1 83 ? 5.524 4.489 0.460 1.00 86.81 83 ALA A C 1
ATOM 667 O O . ALA A 1 83 ? 6.741 4.361 0.315 1.00 86.81 83 ALA A O 1
ATOM 668 N N . ALA A 1 84 ? 4.682 3.448 0.469 1.00 86.19 84 ALA A N 1
ATOM 669 C CA . ALA A 1 84 ? 5.115 2.072 0.264 1.00 86.19 84 ALA A CA 1
ATOM 670 C C . ALA A 1 84 ? 5.864 1.923 -1.072 1.00 86.19 84 ALA A C 1
ATOM 672 O O . ALA A 1 84 ? 7.026 1.532 -1.065 1.00 86.19 84 ALA A O 1
ATOM 673 N N . THR A 1 85 ? 5.287 2.317 -2.215 1.00 85.00 85 THR A N 1
ATOM 674 C CA . THR A 1 85 ? 5.988 2.196 -3.516 1.00 85.00 85 THR A CA 1
ATOM 675 C C . THR A 1 85 ? 7.319 2.963 -3.582 1.00 85.00 85 THR A C 1
ATOM 677 O O . THR A 1 85 ? 8.283 2.460 -4.156 1.00 85.00 85 THR A O 1
ATOM 680 N N . VAL A 1 86 ? 7.425 4.138 -2.948 1.00 86.19 86 VAL A N 1
ATOM 681 C CA . VAL A 1 86 ? 8.673 4.926 -2.893 1.00 86.19 86 VAL A CA 1
ATOM 682 C C . VAL A 1 86 ? 9.757 4.219 -2.073 1.00 86.19 86 VAL A C 1
ATOM 684 O O . VAL A 1 86 ? 10.931 4.273 -2.447 1.00 86.19 86 VAL A O 1
ATOM 687 N N . LYS A 1 87 ? 9.385 3.513 -0.998 1.00 86.12 87 LYS A N 1
ATOM 688 C CA . LYS A 1 87 ? 10.310 2.704 -0.187 1.00 86.12 87 LYS A CA 1
ATOM 689 C C . LYS A 1 87 ? 11.006 1.629 -1.030 1.00 86.12 87 LYS A C 1
ATOM 691 O O . LYS A 1 87 ? 12.222 1.501 -0.938 1.00 86.12 87 LYS A O 1
ATOM 696 N N . TRP A 1 88 ? 10.271 0.942 -1.911 1.00 82.75 88 TRP A N 1
ATOM 697 C CA . TRP A 1 88 ? 10.838 -0.067 -2.823 1.00 82.75 88 TRP A CA 1
ATOM 698 C C . TRP A 1 88 ? 11.850 0.528 -3.814 1.00 82.75 88 TRP A C 1
ATOM 700 O O . TRP A 1 88 ? 12.886 -0.078 -4.057 1.00 82.75 88 TRP A O 1
ATOM 710 N N . PHE A 1 89 ? 11.602 1.731 -4.347 1.00 83.56 89 PHE A N 1
ATOM 711 C CA . PHE A 1 89 ? 12.560 2.425 -5.224 1.00 83.56 89 PHE A CA 1
ATOM 712 C C . PHE A 1 89 ? 13.754 3.050 -4.484 1.00 83.56 89 PHE A C 1
ATOM 714 O O . PHE A 1 89 ? 14.730 3.441 -5.122 1.00 83.56 89 PHE A O 1
ATOM 721 N N . SER A 1 90 ? 13.670 3.181 -3.158 1.00 87.06 90 SER A N 1
ATOM 722 C CA . SER A 1 90 ? 14.734 3.751 -2.324 1.00 87.06 90 SER A CA 1
ATOM 723 C C . SER A 1 90 ? 15.775 2.713 -1.893 1.00 87.06 90 SER A C 1
ATOM 725 O O . SER A 1 90 ? 16.863 3.095 -1.464 1.00 87.06 90 SER A O 1
ATOM 727 N N . ASP A 1 91 ? 15.460 1.418 -1.991 1.00 85.75 91 ASP A N 1
ATOM 728 C CA . ASP A 1 91 ? 16.376 0.331 -1.648 1.00 85.75 91 ASP A CA 1
ATOM 729 C C . ASP A 1 91 ? 17.287 -0.020 -2.847 1.00 85.75 91 ASP A C 1
ATOM 731 O O . ASP A 1 91 ? 16.805 -0.544 -3.853 1.00 85.75 91 ASP A O 1
ATOM 735 N N . PRO A 1 92 ? 18.612 0.217 -2.766 1.00 86.75 92 PRO A N 1
ATOM 736 C CA . PRO A 1 92 ? 19.540 -0.061 -3.862 1.00 86.75 92 PRO A CA 1
ATOM 737 C C . PRO A 1 92 ? 19.789 -1.560 -4.102 1.00 86.75 92 PRO A C 1
ATOM 739 O O . PRO A 1 92 ? 20.449 -1.911 -5.082 1.00 86.75 92 PRO A O 1
ATOM 742 N N . SER A 1 93 ? 19.318 -2.447 -3.217 1.00 87.06 93 SER A N 1
ATOM 743 C CA . SER A 1 93 ? 19.376 -3.899 -3.419 1.00 87.06 93 SER A CA 1
ATOM 744 C C . SER A 1 93 ? 18.251 -4.416 -4.323 1.00 87.06 93 SER A C 1
ATOM 746 O O . SER A 1 93 ? 18.401 -5.468 -4.948 1.00 87.06 93 SER A O 1
ATOM 748 N N . ILE A 1 94 ? 17.158 -3.656 -4.448 1.00 87.00 94 ILE A N 1
ATOM 749 C CA . ILE A 1 94 ? 16.000 -4.003 -5.267 1.00 87.00 94 ILE A CA 1
ATOM 750 C C . ILE A 1 94 ? 16.242 -3.527 -6.701 1.00 87.00 94 ILE A C 1
ATOM 752 O O . ILE A 1 94 ? 16.540 -2.362 -6.963 1.00 87.00 94 ILE A O 1
ATOM 756 N N . ARG A 1 95 ? 16.097 -4.438 -7.665 1.00 90.19 95 ARG A N 1
ATOM 757 C CA . ARG A 1 95 ? 16.209 -4.134 -9.099 1.00 90.19 95 ARG A CA 1
ATOM 758 C C . ARG A 1 95 ? 14.865 -4.334 -9.768 1.00 90.19 95 ARG A C 1
ATOM 760 O O . ARG A 1 95 ? 14.150 -5.260 -9.416 1.00 90.19 95 ARG A O 1
ATOM 767 N N . ILE A 1 96 ? 14.537 -3.497 -10.745 1.00 89.94 96 ILE A N 1
ATOM 768 C CA . ILE A 1 96 ? 13.340 -3.669 -11.578 1.00 89.94 96 ILE A CA 1
ATOM 769 C C . ILE A 1 96 ? 13.582 -4.829 -12.551 1.00 89.94 96 ILE A C 1
ATOM 771 O O . ILE A 1 96 ? 14.661 -4.915 -13.143 1.00 89.94 96 ILE A O 1
ATOM 775 N N . CYS A 1 97 ? 12.585 -5.693 -12.746 1.00 91.31 97 CYS A N 1
ATOM 776 C CA . CYS A 1 97 ? 12.681 -6.813 -13.674 1.00 91.31 97 CYS A CA 1
ATOM 777 C C . CYS A 1 97 ? 12.975 -6.321 -15.100 1.00 91.31 97 CYS A C 1
ATOM 779 O O . CYS A 1 97 ? 12.180 -5.599 -15.707 1.00 91.31 97 CYS A O 1
ATOM 781 N N . GLN A 1 98 ? 14.103 -6.762 -15.667 1.00 91.00 98 GLN A N 1
ATOM 782 C CA . GLN A 1 98 ? 14.558 -6.340 -16.997 1.00 91.00 98 GLN A CA 1
ATOM 783 C C . GLN A 1 98 ? 13.550 -6.626 -18.123 1.00 91.00 98 GLN A C 1
ATOM 785 O O . GLN A 1 98 ? 13.558 -5.937 -19.138 1.00 91.00 98 GLN A O 1
ATOM 790 N N . TYR A 1 99 ? 12.677 -7.625 -17.950 1.00 90.44 99 TYR A N 1
ATOM 791 C CA . TYR A 1 99 ? 11.668 -7.997 -18.945 1.00 90.44 99 TYR A CA 1
ATOM 792 C C . TYR A 1 99 ? 10.460 -7.053 -18.962 1.00 90.44 99 TYR A C 1
ATOM 794 O O . TYR A 1 99 ? 9.759 -7.000 -19.966 1.00 90.44 99 TYR A O 1
ATOM 802 N N . GLU A 1 100 ? 10.235 -6.279 -17.896 1.00 88.31 100 GLU A N 1
ATOM 803 C CA . GLU A 1 100 ? 9.154 -5.289 -17.834 1.00 88.31 100 GLU A CA 1
ATOM 804 C C . GLU A 1 100 ? 9.593 -3.891 -18.293 1.00 88.31 100 GLU A C 1
ATOM 806 O O . GLU A 1 100 ? 8.768 -2.984 -18.377 1.00 88.31 100 GLU A O 1
ATOM 811 N N . VAL A 1 101 ? 10.870 -3.685 -18.632 1.00 85.00 101 VAL A N 1
ATOM 812 C CA . VAL A 1 101 ? 11.405 -2.396 -19.101 1.00 85.00 101 VAL A CA 1
ATOM 813 C C . VAL A 1 101 ? 11.654 -2.460 -20.619 1.00 85.00 101 VAL A C 1
ATOM 815 O O . VAL A 1 101 ? 12.360 -3.361 -21.062 1.00 85.00 101 VAL A O 1
ATOM 818 N N . PRO A 1 102 ? 11.148 -1.519 -21.449 1.00 74.81 102 PRO A N 1
ATOM 819 C CA . PRO A 1 102 ? 10.397 -0.304 -21.117 1.00 74.81 102 PRO A CA 1
ATOM 820 C C . PRO A 1 102 ? 8.865 -0.463 -21.268 1.00 74.81 102 PRO A C 1
ATOM 822 O O . PRO A 1 102 ? 8.266 0.040 -22.216 1.00 74.81 102 PRO A O 1
ATOM 825 N N . GLY A 1 103 ? 8.214 -1.121 -20.307 1.00 67.81 103 GLY A N 1
ATOM 826 C CA . GLY A 1 103 ? 6.768 -1.031 -20.053 1.00 67.81 103 GLY A CA 1
ATOM 827 C C . GLY A 1 103 ? 5.843 -1.920 -20.891 1.00 67.81 103 GLY A C 1
ATOM 828 O O . GLY A 1 103 ? 4.639 -1.681 -20.885 1.00 67.81 103 GLY A O 1
ATOM 829 N N . GLY A 1 104 ? 6.367 -2.905 -21.631 1.00 74.31 104 GLY A N 1
ATOM 830 C CA . GLY A 1 104 ? 5.564 -3.718 -22.563 1.00 74.31 104 GLY A CA 1
ATOM 831 C C . GLY A 1 104 ? 5.830 -5.225 -22.567 1.00 74.31 104 GLY A C 1
ATOM 832 O O . GLY A 1 104 ? 5.250 -5.927 -23.393 1.00 74.31 104 GLY A O 1
ATOM 833 N N . GLY A 1 105 ? 6.709 -5.725 -21.696 1.00 81.06 105 GLY A N 1
ATOM 834 C CA . GLY A 1 105 ? 6.964 -7.157 -21.538 1.00 81.06 105 GLY A CA 1
ATOM 835 C C . GLY A 1 105 ? 6.396 -7.695 -20.226 1.00 81.06 105 GLY A C 1
ATOM 836 O O . GLY A 1 105 ? 6.219 -6.956 -19.262 1.00 81.06 105 GLY A O 1
ATOM 837 N N . GLU A 1 106 ? 6.108 -8.993 -20.213 1.00 87.31 106 GLU A N 1
ATOM 838 C CA . GLU A 1 106 ? 5.612 -9.744 -19.060 1.00 87.31 106 GLU A CA 1
ATOM 839 C C . GLU A 1 106 ? 6.685 -10.758 -18.653 1.00 87.31 106 GLU A C 1
ATOM 841 O O . GLU A 1 106 ? 7.186 -11.516 -19.492 1.00 87.31 106 GLU A O 1
ATOM 846 N N . CYS A 1 107 ? 7.041 -10.793 -17.370 1.00 90.00 107 CYS A N 1
ATOM 847 C CA . CYS A 1 107 ? 7.907 -11.847 -16.860 1.00 90.00 107 CYS A CA 1
ATOM 848 C C . CYS A 1 107 ? 7.109 -13.136 -16.652 1.00 90.00 107 CYS A C 1
ATOM 850 O O . CYS A 1 107 ? 6.040 -13.127 -16.050 1.00 90.00 107 CYS A O 1
ATOM 852 N N . ARG A 1 108 ? 7.657 -14.258 -17.125 1.00 89.75 108 ARG A N 1
ATOM 853 C CA . ARG A 1 108 ? 7.045 -15.593 -16.995 1.00 89.75 108 ARG A CA 1
ATOM 854 C C . ARG A 1 108 ? 7.691 -16.465 -15.922 1.00 89.75 108 ARG A C 1
ATOM 856 O O . ARG A 1 108 ? 7.314 -17.624 -15.778 1.00 89.75 108 ARG A O 1
ATOM 863 N N . ASP A 1 109 ? 8.683 -15.935 -15.216 1.00 89.62 109 ASP A N 1
ATOM 864 C CA . ASP A 1 109 ? 9.332 -16.626 -14.110 1.00 89.62 109 ASP A CA 1
ATOM 865 C C . ASP A 1 109 ? 8.550 -16.363 -12.818 1.00 89.62 109 ASP A C 1
ATOM 867 O O . ASP A 1 109 ? 8.517 -15.238 -12.321 1.00 89.62 109 ASP A O 1
ATOM 871 N N . SER A 1 110 ? 7.923 -17.408 -12.272 1.00 85.06 110 SER A N 1
ATOM 872 C CA . SER A 1 110 ? 7.197 -17.345 -10.997 1.00 85.06 110 SER A CA 1
ATOM 873 C C . SER A 1 110 ? 8.103 -17.069 -9.797 1.00 85.06 110 SER A C 1
ATOM 875 O O . SER A 1 110 ? 7.609 -16.718 -8.729 1.00 85.06 110 SER A O 1
ATOM 877 N N . ASN A 1 111 ? 9.413 -17.265 -9.962 1.00 89.56 111 ASN A N 1
ATOM 878 C CA . ASN A 1 111 ? 10.418 -17.174 -8.913 1.00 89.56 111 ASN A CA 1
ATOM 879 C C . ASN A 1 111 ? 11.371 -15.988 -9.153 1.00 89.56 111 ASN A C 1
ATOM 881 O O . ASN A 1 111 ? 12.465 -15.952 -8.585 1.00 89.56 111 ASN A O 1
ATOM 885 N N . CYS A 1 112 ? 10.976 -15.026 -9.996 1.00 89.56 112 CYS A N 1
ATOM 886 C CA . CYS A 1 112 ? 11.773 -13.838 -10.269 1.00 89.56 112 CYS A CA 1
ATOM 887 C C . CYS A 1 112 ? 11.963 -13.015 -8.983 1.00 89.56 112 CYS A C 1
ATOM 889 O O . CYS A 1 112 ? 10.997 -12.637 -8.324 1.00 89.56 112 CYS A O 1
ATOM 891 N N . SER A 1 113 ? 13.218 -12.741 -8.623 1.00 89.25 113 SER A N 1
ATOM 892 C CA . SER A 1 113 ? 13.573 -11.950 -7.436 1.00 89.25 113 SER A CA 1
ATOM 893 C C . SER A 1 113 ? 13.565 -10.437 -7.673 1.00 89.25 113 SER A C 1
ATOM 895 O O . SER A 1 113 ? 13.730 -9.672 -6.727 1.00 89.25 113 SER A O 1
ATOM 897 N N . ASP A 1 114 ? 13.472 -10.008 -8.932 1.00 90.81 114 ASP A N 1
ATOM 898 C CA . ASP A 1 114 ? 13.462 -8.597 -9.306 1.00 90.81 114 ASP A CA 1
ATOM 899 C C . ASP A 1 114 ? 12.022 -8.033 -9.214 1.00 90.81 114 ASP A C 1
ATOM 901 O O . ASP A 1 114 ? 11.032 -8.745 -9.360 1.00 90.81 114 ASP A O 1
ATOM 905 N N . LEU A 1 115 ? 11.891 -6.730 -8.973 1.00 88.19 115 LEU A N 1
ATOM 906 C CA . LEU A 1 115 ? 10.624 -6.029 -8.783 1.00 88.19 115 LEU A CA 1
ATOM 907 C C . LEU A 1 115 ? 9.809 -5.940 -10.081 1.00 88.19 115 LEU A C 1
ATOM 909 O O . LEU A 1 115 ? 10.265 -5.391 -11.088 1.00 88.19 115 LEU A O 1
ATOM 913 N N . HIS A 1 116 ? 8.563 -6.401 -10.008 1.00 88.62 116 HIS A N 1
ATOM 914 C CA . HIS A 1 116 ? 7.566 -6.307 -11.068 1.00 88.62 116 HIS A CA 1
ATOM 915 C C . HIS A 1 116 ? 6.731 -5.032 -10.929 1.00 88.62 116 HIS A C 1
ATOM 917 O O . HIS A 1 116 ? 5.916 -4.913 -10.015 1.00 88.62 116 HIS A O 1
ATOM 923 N N . LEU A 1 117 ? 6.893 -4.098 -11.871 1.00 85.19 117 LEU A N 1
ATOM 924 C CA . LEU A 1 117 ? 6.074 -2.889 -12.010 1.00 85.19 117 LEU A CA 1
ATOM 925 C C . LEU A 1 117 ? 4.591 -3.247 -12.167 1.00 85.19 117 LEU A C 1
ATOM 927 O O . LEU A 1 117 ? 3.729 -2.575 -11.603 1.00 85.19 117 LEU A O 1
ATOM 931 N N . SER A 1 118 ? 4.307 -4.345 -12.876 1.00 82.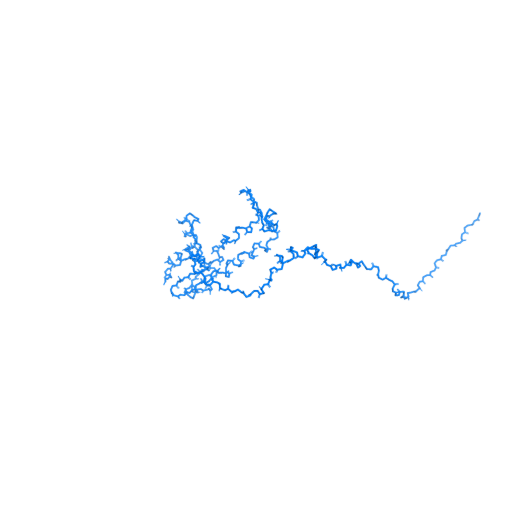00 118 SER A N 1
ATOM 932 C CA . SER A 1 118 ? 2.963 -4.918 -13.026 1.00 82.00 118 SER A CA 1
ATOM 933 C C . SER A 1 118 ? 2.296 -5.272 -11.686 1.00 82.00 118 SER A C 1
ATOM 935 O O . SER A 1 118 ? 1.076 -5.179 -11.562 1.00 82.00 118 SER A O 1
ATOM 937 N N . GLN A 1 119 ? 3.084 -5.625 -10.666 1.00 78.56 119 GLN A N 1
ATOM 938 C CA . GLN A 1 119 ? 2.605 -5.999 -9.333 1.00 78.56 119 GLN A CA 1
ATOM 939 C C . GLN A 1 119 ? 2.597 -4.823 -8.341 1.00 78.56 119 GLN A C 1
ATOM 941 O O . GLN A 1 119 ? 1.994 -4.940 -7.275 1.00 78.56 119 GLN A O 1
ATOM 946 N N . MET A 1 120 ? 3.187 -3.667 -8.675 1.00 75.12 120 MET A N 1
ATOM 947 C CA . MET A 1 120 ? 3.262 -2.512 -7.761 1.00 75.12 120 MET A CA 1
ATOM 948 C C . MET A 1 120 ? 1.902 -1.863 -7.456 1.00 75.12 120 MET A C 1
ATOM 950 O O . MET A 1 120 ? 1.757 -1.168 -6.451 1.00 75.12 120 MET A O 1
ATOM 954 N N . SER A 1 121 ? 0.869 -2.109 -8.268 1.00 66.50 121 SER A N 1
ATOM 955 C CA . SER A 1 121 ? -0.509 -1.737 -7.909 1.00 66.50 121 SER A CA 1
ATOM 956 C C . SER A 1 121 ? -1.053 -2.544 -6.723 1.00 66.50 121 SER A C 1
ATOM 958 O O . SER A 1 121 ? -1.981 -2.095 -6.054 1.00 66.50 121 SER A O 1
ATOM 960 N N . ASN A 1 122 ? -0.470 -3.721 -6.473 1.00 68.81 122 ASN A N 1
ATOM 961 C CA . ASN A 1 122 ? -0.887 -4.690 -5.465 1.00 68.81 122 ASN A CA 1
ATOM 962 C C . ASN A 1 122 ? 0.084 -4.763 -4.272 1.00 68.81 122 ASN A C 1
ATOM 964 O O . ASN A 1 122 ? -0.178 -5.531 -3.349 1.00 68.81 122 ASN A O 1
ATOM 968 N N . THR A 1 123 ? 1.187 -3.997 -4.259 1.00 71.94 123 THR A N 1
ATOM 969 C CA . THR A 1 123 ? 2.067 -3.919 -3.079 1.00 71.94 123 THR A CA 1
ATOM 970 C C . THR A 1 123 ? 1.293 -3.365 -1.888 1.00 71.94 123 THR A C 1
ATOM 972 O O . THR A 1 123 ? 0.942 -2.184 -1.845 1.00 71.94 123 THR A O 1
ATOM 975 N N . GLU A 1 124 ? 1.021 -4.237 -0.921 1.00 78.44 124 GLU A N 1
ATOM 976 C CA . GLU A 1 124 ? 0.382 -3.872 0.335 1.00 78.44 124 GLU A CA 1
ATOM 977 C C . GLU A 1 124 ? 1.417 -3.178 1.250 1.00 78.44 124 GLU A C 1
ATOM 979 O O . GLU A 1 124 ? 2.537 -3.682 1.380 1.00 78.44 124 GLU A O 1
ATOM 984 N N . PRO A 1 125 ? 1.094 -2.022 1.865 1.00 84.06 125 PRO A N 1
ATOM 985 C CA . PRO A 1 125 ? 1.917 -1.426 2.917 1.00 84.06 125 PRO A CA 1
ATOM 986 C C . PRO A 1 125 ? 2.028 -2.368 4.123 1.00 84.06 125 PRO A C 1
ATOM 988 O O . PRO A 1 125 ? 1.159 -3.215 4.352 1.00 84.06 125 PRO A O 1
ATOM 991 N N . ASP A 1 126 ? 3.084 -2.208 4.920 1.00 87.81 126 ASP A N 1
ATOM 992 C CA . ASP A 1 126 ? 3.262 -3.042 6.110 1.00 87.81 126 ASP A CA 1
ATOM 993 C C . ASP A 1 126 ? 2.210 -2.725 7.194 1.00 87.81 126 ASP A C 1
ATOM 995 O O . ASP A 1 126 ? 1.665 -1.619 7.253 1.00 87.81 126 ASP A O 1
ATOM 999 N N . ASP A 1 127 ? 1.924 -3.683 8.080 1.00 90.31 127 ASP A N 1
ATOM 1000 C CA . ASP A 1 127 ? 0.946 -3.503 9.164 1.00 90.31 127 ASP A CA 1
ATOM 1001 C C . ASP A 1 127 ? 1.423 -2.441 10.176 1.00 90.31 127 ASP A C 1
ATOM 1003 O O . ASP A 1 127 ? 0.593 -1.737 10.752 1.00 90.31 127 ASP A O 1
ATOM 1007 N N . GLU A 1 128 ? 2.740 -2.279 10.366 1.00 91.69 128 GLU A N 1
ATOM 1008 C CA . GLU A 1 128 ? 3.337 -1.207 11.182 1.00 91.69 128 GLU A CA 1
ATOM 1009 C C . GLU A 1 128 ? 3.105 0.177 10.551 1.00 91.69 128 GLU A C 1
ATOM 1011 O O . GLU A 1 128 ? 2.559 1.075 11.192 1.00 91.69 128 GLU A O 1
ATOM 1016 N N . GLU A 1 129 ? 3.447 0.334 9.267 1.00 90.06 129 GLU A N 1
ATOM 1017 C CA . GLU A 1 129 ? 3.255 1.584 8.513 1.00 90.06 129 GLU A CA 1
ATOM 1018 C C . GLU A 1 129 ? 1.771 1.960 8.434 1.00 90.06 129 GLU A C 1
ATOM 1020 O O . GLU A 1 129 ? 1.400 3.123 8.602 1.00 90.06 129 GLU A O 1
ATOM 1025 N N . THR A 1 130 ? 0.910 0.959 8.245 1.00 92.06 130 THR A N 1
ATOM 1026 C CA . THR A 1 130 ? -0.545 1.113 8.240 1.00 92.06 130 THR A CA 1
ATOM 1027 C C . THR A 1 130 ? -1.057 1.553 9.611 1.00 92.06 130 THR A C 1
ATOM 1029 O O . THR A 1 130 ? -1.839 2.500 9.692 1.00 92.06 130 THR A O 1
ATOM 1032 N N . ALA A 1 131 ? -0.603 0.932 10.704 1.00 93.19 131 ALA A N 1
ATOM 1033 C CA . ALA A 1 131 ? -0.998 1.313 12.059 1.00 93.19 131 ALA A CA 1
ATOM 1034 C C . ALA A 1 131 ? -0.557 2.740 12.424 1.00 93.19 131 ALA A C 1
ATOM 1036 O O . ALA A 1 131 ? -1.354 3.505 12.973 1.00 93.19 131 ALA A O 1
ATOM 1037 N N . GLN A 1 132 ? 0.678 3.116 12.078 1.00 92.44 132 GLN A N 1
ATOM 1038 C CA . GLN A 1 132 ? 1.209 4.460 12.305 1.00 92.44 132 GLN A CA 1
ATOM 1039 C C . GLN A 1 132 ? 0.484 5.514 11.453 1.00 92.44 132 GLN A C 1
ATOM 1041 O O . GLN A 1 132 ? 0.178 6.604 11.936 1.00 92.44 132 GLN A O 1
ATOM 1046 N N . TYR A 1 133 ? 0.154 5.190 10.200 1.00 91.56 133 TYR A N 1
ATOM 1047 C CA . TYR A 1 133 ? -0.666 6.061 9.362 1.00 91.56 133 TYR A CA 1
ATOM 1048 C C . TYR A 1 133 ? -2.052 6.280 9.985 1.00 91.56 133 TYR A C 1
ATOM 1050 O O . TYR A 1 133 ? -2.469 7.426 10.160 1.00 91.56 133 TYR A O 1
ATOM 1058 N N . LEU A 1 134 ? -2.739 5.209 10.394 1.00 91.00 134 LEU A N 1
ATOM 1059 C CA . LEU A 1 134 ? -4.092 5.281 10.955 1.00 91.00 134 LEU A CA 1
ATOM 1060 C C . LEU A 1 134 ? -4.161 6.053 12.277 1.00 91.00 134 LEU A C 1
ATOM 1062 O O . LEU A 1 134 ? -5.109 6.815 12.459 1.00 91.00 134 LEU A O 1
ATOM 1066 N N . SER A 1 135 ? -3.169 5.928 13.167 1.00 90.81 135 SER A N 1
ATOM 1067 C CA . SER A 1 135 ? -3.137 6.725 14.405 1.00 90.81 135 SER A CA 1
ATOM 1068 C C . SER A 1 135 ? -3.014 8.232 14.138 1.00 90.81 135 SER A C 1
ATOM 1070 O O . SER A 1 135 ? -3.525 9.035 14.915 1.00 90.81 135 SER A O 1
ATOM 1072 N N . SER A 1 136 ? -2.393 8.625 13.018 1.00 89.44 136 SER A N 1
ATOM 1073 C CA . SER A 1 136 ? -2.275 10.029 12.597 1.00 89.44 136 SER A CA 1
ATOM 1074 C C . SER A 1 136 ? -3.459 10.539 11.761 1.00 89.44 136 SER A C 1
ATOM 1076 O O . SER A 1 136 ? -3.812 11.714 11.847 1.00 89.44 136 SER A O 1
ATOM 1078 N N . ALA A 1 137 ? -4.073 9.670 10.953 1.00 87.75 137 ALA A N 1
ATOM 1079 C CA . ALA A 1 137 ? -5.106 10.032 9.983 1.00 87.75 137 ALA A CA 1
ATOM 1080 C C . ALA A 1 137 ? -6.536 9.934 10.540 1.00 87.75 137 ALA A C 1
ATOM 1082 O O . ALA A 1 137 ? -7.433 10.614 10.043 1.00 87.75 137 ALA A O 1
ATOM 1083 N N . VAL A 1 138 ? -6.763 9.101 11.562 1.00 85.50 138 VAL A N 1
ATOM 1084 C CA . VAL A 1 138 ? -8.086 8.862 12.152 1.00 85.50 138 VAL A CA 1
ATOM 1085 C C . VAL A 1 138 ? -8.144 9.508 13.539 1.00 85.50 138 VAL A C 1
ATOM 1087 O O . VAL A 1 138 ? -7.517 8.993 14.464 1.00 85.50 138 VAL A O 1
ATOM 1090 N N . PRO A 1 139 ? -8.930 10.583 13.755 1.00 82.69 139 PRO A N 1
ATOM 1091 C CA . PRO A 1 139 ? -8.997 11.264 15.05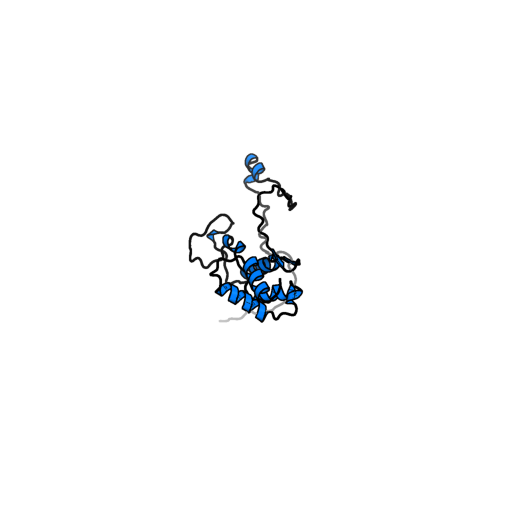5 1.00 82.69 139 PRO A CA 1
ATOM 1092 C C . PRO A 1 139 ? -9.404 10.347 16.217 1.00 82.69 139 PRO A C 1
ATOM 1094 O O . PRO A 1 139 ? -8.957 10.527 17.342 1.00 82.69 139 PRO A O 1
ATOM 1097 N N . GLN A 1 140 ? -10.216 9.326 15.934 1.00 79.12 140 GLN A N 1
ATOM 1098 C CA . GLN A 1 140 ? -10.659 8.312 16.901 1.00 79.12 140 GLN A CA 1
ATOM 1099 C C . GLN A 1 140 ? -9.540 7.336 17.299 1.00 79.12 140 GLN A C 1
ATOM 1101 O O . GLN A 1 140 ? -9.622 6.707 18.348 1.00 79.12 140 GLN A O 1
ATOM 1106 N N . CYS A 1 141 ? -8.489 7.230 16.483 1.00 78.50 141 CYS A N 1
ATOM 1107 C CA . CYS A 1 141 ? -7.300 6.431 16.757 1.00 78.50 141 CYS A CA 1
ATOM 1108 C C . CYS A 1 141 ? -6.126 7.259 17.301 1.00 78.50 141 CYS A C 1
ATOM 1110 O O . CYS A 1 141 ? -5.108 6.671 17.650 1.00 78.50 141 CYS A O 1
ATOM 1112 N N . ALA A 1 142 ? -6.254 8.584 17.430 1.00 78.81 142 ALA A N 1
ATOM 1113 C CA . ALA A 1 142 ? -5.181 9.442 17.940 1.00 78.81 142 ALA A CA 1
ATOM 1114 C C . ALA A 1 142 ? -4.830 9.161 19.417 1.00 78.81 142 ALA A C 1
ATOM 1116 O O . ALA A 1 142 ? -3.680 9.316 19.822 1.00 78.81 142 ALA A O 1
ATOM 1117 N N . GLU A 1 143 ? -5.800 8.701 20.217 1.00 81.38 143 GLU A N 1
ATOM 1118 C CA . GLU A 1 143 ? -5.581 8.225 21.596 1.00 81.38 143 GLU A CA 1
ATOM 1119 C C . GLU A 1 143 ? -5.243 6.721 21.669 1.00 81.38 143 GLU A C 1
ATOM 1121 O O . GLU A 1 143 ? -4.947 6.184 22.740 1.00 81.38 143 GLU A O 1
ATOM 1126 N N . MET A 1 144 ? -5.301 6.009 20.540 1.00 83.69 144 MET A N 1
ATOM 1127 C CA . MET A 1 144 ? -5.041 4.576 20.478 1.00 83.69 144 MET A CA 1
ATOM 1128 C C . MET A 1 144 ? -3.570 4.312 20.165 1.00 83.69 144 MET A C 1
ATOM 1130 O O . MET A 1 144 ? -3.039 4.739 19.146 1.00 83.69 144 MET A O 1
ATOM 1134 N N . ASP A 1 145 ? -2.927 3.527 21.028 1.00 89.75 145 ASP A N 1
ATOM 1135 C CA . ASP A 1 145 ? -1.584 3.009 20.776 1.00 89.75 145 ASP A CA 1
ATOM 1136 C C . ASP A 1 145 ? -1.516 2.268 19.425 1.00 89.75 145 ASP A C 1
ATOM 1138 O O . ASP A 1 145 ? -2.279 1.325 19.182 1.00 89.75 145 ASP A O 1
ATOM 1142 N N . ALA A 1 146 ? -0.565 2.666 18.574 1.00 90.69 146 ALA A N 1
ATOM 1143 C CA . ALA A 1 146 ? -0.317 2.046 17.275 1.00 90.69 146 ALA A CA 1
ATOM 1144 C C . ALA A 1 146 ? -0.025 0.540 17.408 1.00 90.69 146 ALA A C 1
ATOM 1146 O O . ALA A 1 146 ? -0.458 -0.242 16.561 1.00 90.69 146 ALA A O 1
ATOM 1147 N N . GLY A 1 147 ? 0.588 0.104 18.518 1.00 90.94 147 GLY A N 1
ATOM 1148 C CA . GLY A 1 147 ? 0.796 -1.314 18.821 1.00 90.94 147 GLY A CA 1
ATOM 1149 C C . GLY A 1 147 ? -0.504 -2.128 18.890 1.00 90.94 147 GLY A C 1
ATOM 1150 O O . GLY A 1 147 ? -0.535 -3.278 18.442 1.00 90.94 147 GLY A O 1
ATOM 1151 N N . LYS A 1 148 ? -1.608 -1.536 19.372 1.00 92.56 148 LYS A N 1
ATOM 1152 C CA . LYS A 1 148 ? -2.940 -2.174 19.377 1.00 92.56 148 LYS A CA 1
ATOM 1153 C C . LYS A 1 148 ? -3.536 -2.266 17.975 1.00 92.56 148 LYS A C 1
ATOM 1155 O O . LYS A 1 148 ? -4.109 -3.300 17.636 1.00 92.56 148 LYS A O 1
ATOM 1160 N N . ILE A 1 149 ? -3.387 -1.214 17.166 1.00 92.69 149 ILE A N 1
ATOM 1161 C CA . ILE A 1 149 ? -3.877 -1.178 15.778 1.00 92.69 149 ILE A CA 1
ATOM 1162 C C . ILE A 1 149 ? -3.135 -2.227 14.944 1.00 92.69 149 ILE A C 1
ATOM 1164 O O . ILE A 1 149 ? -3.775 -3.063 14.309 1.00 92.69 149 ILE A O 1
ATOM 1168 N N . ARG A 1 150 ? -1.799 -2.267 15.035 1.00 95.00 150 ARG A N 1
ATOM 1169 C CA . ARG A 1 150 ? -0.952 -3.277 14.384 1.00 95.00 150 ARG A CA 1
ATOM 1170 C C . ARG A 1 150 ? -1.352 -4.695 14.781 1.00 95.00 150 ARG A C 1
ATOM 1172 O O . ARG A 1 150 ? -1.566 -5.530 13.911 1.00 95.00 150 ARG A O 1
ATOM 1179 N N . LYS A 1 151 ? -1.524 -4.964 16.083 1.00 94.12 151 LYS A N 1
ATOM 1180 C CA . LYS A 1 151 ? -1.954 -6.286 16.567 1.00 94.12 151 LYS A CA 1
ATOM 1181 C C . LYS A 1 151 ? -3.326 -6.683 16.010 1.00 94.12 151 LYS A C 1
ATOM 1183 O O . LYS A 1 151 ? -3.510 -7.830 15.622 1.00 94.12 151 LYS A O 1
ATOM 1188 N N . ALA A 1 152 ? -4.276 -5.751 15.916 1.00 93.38 152 ALA A N 1
ATOM 1189 C CA . ALA A 1 152 ? -5.578 -6.025 15.310 1.00 93.38 152 ALA A CA 1
ATOM 1190 C C . ALA A 1 152 ? -5.478 -6.302 13.795 1.00 93.38 152 ALA A C 1
ATOM 1192 O O . ALA A 1 152 ? -6.143 -7.217 13.303 1.00 93.38 152 ALA A O 1
ATOM 1193 N N . LEU A 1 153 ? -4.632 -5.571 13.057 1.00 91.94 153 LEU A N 1
ATOM 1194 C CA . LEU A 1 153 ? -4.355 -5.820 11.632 1.00 91.94 153 LEU A CA 1
ATOM 1195 C C . LEU A 1 153 ? -3.719 -7.200 11.403 1.00 91.94 153 LEU A C 1
ATOM 1197 O O . LEU A 1 153 ? -4.134 -7.918 10.487 1.00 91.94 153 LEU A O 1
ATOM 1201 N N . GLU A 1 154 ? -2.780 -7.588 12.269 1.00 91.62 154 GLU A N 1
ATOM 1202 C CA . GLU A 1 154 ? -2.110 -8.889 12.256 1.00 91.62 154 GLU A CA 1
ATOM 1203 C C . GLU A 1 154 ? -3.094 -10.026 12.576 1.00 91.62 154 GLU A C 1
ATOM 1205 O O . GLU A 1 154 ? -3.222 -10.973 11.802 1.00 91.62 154 GLU A O 1
ATOM 1210 N N . GLU A 1 155 ? -3.878 -9.920 13.655 1.00 90.69 155 GLU A N 1
ATOM 1211 C CA . GLU A 1 155 ? -4.911 -10.913 13.986 1.00 90.69 155 GLU A CA 1
ATOM 1212 C C . GLU A 1 155 ? -5.987 -11.031 12.888 1.00 90.69 155 GLU A C 1
ATOM 1214 O O . GLU A 1 155 ? -6.599 -12.087 12.715 1.00 90.69 155 GLU A O 1
ATOM 1219 N N . THR A 1 156 ? -6.258 -9.956 12.144 1.00 89.81 156 THR A N 1
ATOM 1220 C CA . THR A 1 156 ? -7.192 -9.970 11.003 1.00 89.81 156 THR A CA 1
ATOM 1221 C C . THR A 1 156 ? -6.564 -10.664 9.786 1.00 89.81 156 THR A C 1
ATOM 1223 O O . THR A 1 156 ? -7.225 -11.469 9.128 1.00 89.81 156 THR A O 1
ATOM 1226 N N . ARG A 1 157 ? -5.265 -10.441 9.535 1.00 87.00 157 ARG A N 1
ATOM 1227 C CA . ARG A 1 157 ? -4.459 -11.147 8.517 1.00 87.00 157 ARG A CA 1
ATOM 1228 C C . ARG A 1 157 ? -4.299 -12.640 8.825 1.00 87.00 157 ARG A C 1
ATOM 1230 O O . ARG A 1 157 ? -4.311 -13.450 7.909 1.00 87.00 157 ARG A O 1
ATOM 1237 N N . GLN A 1 158 ? -4.192 -13.026 10.096 1.00 86.69 158 GLN A N 1
ATOM 1238 C CA . GLN A 1 158 ? -4.140 -14.436 10.501 1.00 86.69 158 GLN A CA 1
ATOM 1239 C C . GLN A 1 158 ? -5.510 -15.127 10.376 1.00 86.69 158 GLN A C 1
ATOM 1241 O O . GLN A 1 158 ? -5.576 -16.299 10.010 1.00 86.69 158 GLN A O 1
ATOM 1246 N N . ARG A 1 159 ? -6.615 -14.410 10.639 1.00 82.94 159 ARG A N 1
ATOM 1247 C CA . ARG A 1 159 ? -7.988 -14.939 10.505 1.00 82.94 159 ARG A CA 1
ATOM 1248 C C . ARG A 1 159 ? -8.450 -15.106 9.054 1.00 82.94 159 ARG A C 1
ATOM 1250 O O . ARG A 1 159 ? -9.229 -16.016 8.779 1.00 82.94 159 ARG A O 1
ATOM 1257 N N . ARG A 1 160 ? -7.988 -14.257 8.131 1.00 74.12 160 ARG A N 1
ATOM 1258 C CA . ARG A 1 160 ? -8.269 -14.363 6.690 1.00 74.12 160 ARG A CA 1
ATOM 1259 C C . ARG A 1 160 ? -6.993 -14.690 5.925 1.00 74.12 160 ARG A C 1
ATOM 1261 O O . ARG A 1 160 ? -6.149 -13.820 5.751 1.00 74.12 160 ARG A O 1
ATOM 1268 N N . THR A 1 161 ? -6.899 -15.898 5.374 1.00 59.53 161 THR A N 1
ATOM 1269 C CA . THR A 1 161 ? -5.828 -16.306 4.450 1.00 59.53 161 THR A CA 1
ATOM 1270 C C . THR A 1 161 ? -5.759 -15.399 3.213 1.00 59.53 161 THR A C 1
ATOM 1272 O O . THR A 1 161 ? -6.440 -15.651 2.222 1.00 59.53 161 THR A O 1
ATOM 1275 N N . ALA A 1 162 ? -4.926 -14.354 3.299 1.00 57.16 162 ALA A N 1
ATOM 1276 C CA . ALA A 1 162 ? -4.390 -13.450 2.263 1.00 57.16 162 ALA A CA 1
ATOM 1277 C C . ALA A 1 162 ? -5.356 -12.714 1.299 1.00 57.16 162 ALA A C 1
ATOM 1279 O O . ALA A 1 162 ? -4.980 -11.691 0.741 1.00 57.16 162 ALA A O 1
ATOM 1280 N N . ASN A 1 163 ? -6.596 -13.164 1.113 1.00 61.78 163 ASN A N 1
ATOM 1281 C CA . ASN A 1 163 ? -7.466 -12.740 0.006 1.00 61.78 163 ASN A CA 1
ATOM 1282 C C . ASN A 1 163 ? -8.410 -11.569 0.354 1.00 61.78 163 ASN A C 1
ATOM 1284 O O . ASN A 1 163 ? -9.437 -11.377 -0.298 1.00 61.78 163 ASN A O 1
ATOM 1288 N N . GLY A 1 164 ? -8.117 -10.815 1.415 1.00 68.69 164 GLY A N 1
ATOM 1289 C CA . GLY A 1 164 ? -8.885 -9.633 1.812 1.00 68.69 164 GLY A CA 1
ATOM 1290 C C . GLY A 1 164 ? -8.180 -8.355 1.376 1.00 68.69 164 GLY A C 1
ATOM 1291 O O . GLY A 1 164 ? -7.037 -8.144 1.764 1.00 68.69 164 GLY A O 1
ATOM 1292 N N . ASN A 1 165 ? -8.868 -7.491 0.626 1.00 82.19 165 ASN A N 1
ATOM 1293 C CA . ASN A 1 165 ? -8.340 -6.177 0.255 1.00 82.19 165 ASN A CA 1
ATOM 1294 C C . ASN A 1 165 ? -8.000 -5.333 1.507 1.00 82.19 165 ASN A C 1
ATOM 1296 O O . ASN A 1 165 ? -8.709 -5.416 2.517 1.00 82.19 165 ASN A O 1
ATOM 1300 N N . LEU A 1 166 ? -6.949 -4.509 1.427 1.00 85.62 166 LEU A N 1
ATOM 1301 C CA . LEU A 1 166 ? -6.391 -3.742 2.549 1.00 85.62 166 LEU A CA 1
ATOM 1302 C C . LEU A 1 166 ? -7.452 -2.892 3.262 1.00 85.62 166 LEU A C 1
ATOM 1304 O O . LEU A 1 166 ? -7.562 -2.946 4.485 1.00 85.62 166 LEU A O 1
ATOM 1308 N N . GLU A 1 167 ? -8.264 -2.148 2.507 1.00 87.31 167 GLU A N 1
ATOM 1309 C CA . GLU A 1 167 ? -9.341 -1.305 3.041 1.00 87.31 167 GLU A CA 1
ATOM 1310 C C . GLU A 1 167 ? -10.293 -2.116 3.947 1.00 87.31 167 GLU A C 1
ATOM 1312 O O . GLU A 1 167 ? -10.669 -1.667 5.031 1.00 87.31 167 GLU A O 1
ATOM 1317 N N . HIS A 1 168 ? -10.626 -3.352 3.551 1.00 86.06 168 HIS A N 1
ATOM 1318 C CA . HIS A 1 168 ? -11.491 -4.239 4.336 1.00 86.06 168 HIS A CA 1
ATOM 1319 C C . HIS A 1 168 ? -10.775 -4.796 5.576 1.00 86.06 168 HIS A C 1
ATOM 1321 O O . HIS A 1 168 ? -11.376 -4.863 6.649 1.00 86.06 168 HIS A O 1
ATOM 1327 N N . ARG A 1 169 ? -9.486 -5.158 5.464 1.00 88.44 169 ARG A N 1
ATOM 1328 C CA . ARG A 1 169 ? -8.667 -5.577 6.620 1.00 88.44 169 ARG A CA 1
ATOM 1329 C C . ARG A 1 169 ? -8.611 -4.484 7.687 1.00 88.44 169 ARG A C 1
ATOM 1331 O O . ARG A 1 169 ? -8.771 -4.782 8.869 1.00 88.44 169 ARG A O 1
ATOM 1338 N N . ILE A 1 170 ? -8.415 -3.232 7.274 1.00 89.94 170 ILE A N 1
ATOM 1339 C CA . ILE A 1 170 ? -8.361 -2.088 8.187 1.00 89.94 170 ILE A CA 1
ATOM 1340 C C . ILE A 1 170 ? -9.729 -1.844 8.835 1.00 89.94 170 ILE A C 1
ATOM 1342 O O . ILE A 1 170 ? -9.797 -1.698 10.056 1.00 89.94 170 ILE A O 1
ATOM 1346 N N . ALA A 1 171 ? -10.816 -1.841 8.057 1.00 88.62 171 ALA A N 1
ATOM 1347 C CA . ALA A 1 171 ? -12.165 -1.661 8.593 1.00 88.62 171 ALA A CA 1
ATOM 1348 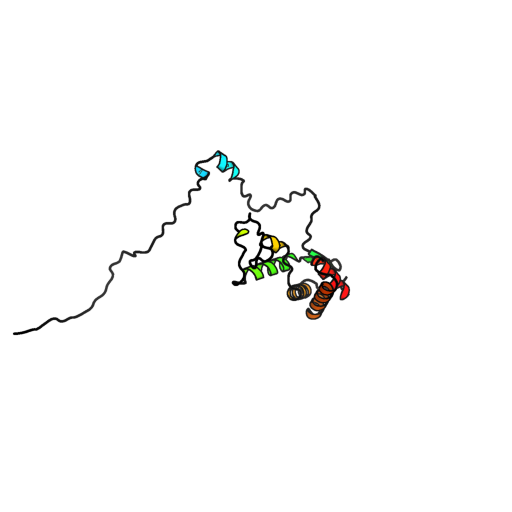C C . ALA A 1 171 ? -12.522 -2.733 9.644 1.00 88.62 171 ALA A C 1
ATOM 1350 O O . ALA A 1 171 ? -13.052 -2.408 10.705 1.00 88.62 171 ALA A O 1
ATOM 1351 N N . GLU A 1 172 ? -12.181 -4.002 9.396 1.00 88.50 172 GLU A N 1
ATOM 1352 C CA . GLU A 1 172 ? -12.425 -5.116 10.325 1.00 88.50 172 GLU A CA 1
ATOM 1353 C C . GLU A 1 172 ? -11.546 -5.037 11.590 1.00 88.50 172 GLU A C 1
ATOM 1355 O O . GLU A 1 172 ? -12.036 -5.267 12.702 1.00 88.50 172 GLU A O 1
ATOM 1360 N N . ALA A 1 173 ? -10.278 -4.633 11.453 1.00 90.94 173 ALA A N 1
ATOM 1361 C CA . ALA A 1 173 ? -9.379 -4.406 12.584 1.00 90.94 173 ALA A CA 1
ATOM 1362 C C . ALA A 1 173 ? -9.858 -3.249 13.481 1.00 90.94 173 ALA A C 1
ATOM 1364 O O . ALA A 1 173 ? -9.902 -3.387 14.704 1.00 90.94 173 ALA A O 1
ATOM 1365 N N . LEU A 1 174 ? -10.281 -2.127 12.892 1.00 89.69 174 LEU A N 1
ATOM 1366 C CA . LEU A 1 174 ? -10.771 -0.962 13.634 1.00 89.69 174 LEU A CA 1
ATOM 1367 C C . LEU A 1 174 ? -12.149 -1.215 14.271 1.00 89.69 174 LEU A C 1
ATOM 1369 O O . LEU A 1 174 ? -12.344 -0.882 15.443 1.00 89.69 174 LEU A O 1
ATOM 1373 N N . ALA A 1 175 ? -13.043 -1.938 13.588 1.00 88.62 175 ALA A N 1
ATOM 1374 C CA . ALA A 1 175 ? -14.305 -2.409 14.165 1.00 88.62 175 ALA A CA 1
ATOM 1375 C C . ALA A 1 175 ? -14.098 -3.359 15.359 1.00 88.62 175 ALA A C 1
ATOM 1377 O O . ALA A 1 175 ? -14.893 -3.336 16.305 1.00 88.62 175 ALA A O 1
ATOM 1378 N N . SER A 1 176 ? -13.023 -4.158 15.345 1.00 89.19 176 SER A N 1
ATOM 1379 C CA . SER A 1 176 ? -12.618 -5.028 16.463 1.00 89.19 176 SER A CA 1
ATOM 1380 C C . SER A 1 176 ? -12.088 -4.243 17.669 1.00 89.19 176 SER A C 1
ATOM 1382 O O . SER A 1 176 ? -12.190 -4.715 18.800 1.00 89.19 176 SER A O 1
ATOM 1384 N N . LEU A 1 177 ? -11.565 -3.034 17.444 1.00 89.00 177 LEU A N 1
ATOM 1385 C CA . LEU A 1 177 ? -11.116 -2.102 18.485 1.00 89.00 177 LEU A CA 1
ATOM 1386 C C . LEU A 1 177 ? -12.232 -1.148 18.959 1.00 89.00 177 LEU A C 1
ATOM 1388 O O . LEU A 1 177 ? -12.003 -0.339 19.855 1.00 89.00 177 LEU A O 1
ATOM 1392 N N . GLY A 1 178 ? -13.442 -1.264 18.400 1.00 85.81 178 GLY A N 1
ATOM 1393 C CA . GLY A 1 178 ? -14.622 -0.480 18.783 1.00 85.81 178 GLY A CA 1
ATOM 1394 C C . GLY A 1 178 ? -14.846 0.807 17.981 1.00 85.81 178 GLY A C 1
ATOM 1395 O O . GLY A 1 178 ? -15.799 1.526 18.269 1.00 85.81 178 GLY A O 1
ATOM 1396 N N . VAL A 1 179 ? -14.023 1.081 16.966 1.00 80.19 179 VAL A N 1
ATOM 1397 C CA . VAL A 1 179 ? -14.165 2.240 16.068 1.00 80.19 179 VAL A CA 1
ATOM 1398 C C . VAL A 1 179 ? -15.126 1.867 14.928 1.00 80.19 179 VAL A C 1
ATOM 1400 O O . VAL A 1 179 ? -14.887 0.873 14.241 1.00 80.19 179 VAL A O 1
ATOM 1403 N N . ARG A 1 180 ? -16.241 2.595 14.763 1.00 69.94 180 ARG A N 1
ATOM 1404 C CA . ARG A 1 180 ? -17.356 2.231 13.863 1.00 69.94 180 ARG A CA 1
ATOM 1405 C C . ARG A 1 180 ? -18.012 3.440 13.197 1.00 69.94 180 ARG A C 1
ATOM 1407 O O . ARG A 1 180 ? -18.591 4.254 13.947 1.00 69.94 180 ARG A O 1
#

pLDDT: mean 72.92, std 18.81, range [35.16, 95.0]